Protein AF-X1D481-F1 (afdb_monomer)

Nearest PDB structures (foldseek):
  6csj-assembly2_B  TM=9.509E-01  e=4.077E-08  Heyndrickxia coagulans
  8k1g-assembly1_A  TM=9.417E-01  e=2.385E-07  Klebsiella pneumoniae
  4mca-assembly1_A  TM=9.434E-01  e=1.968E-06  Serratia plymuthica A30
  1jq5-assembly1_A  TM=9.275E-01  e=2.179E-05  Geobacillus stearothermophilus
  1jpu-assembly1_A  TM=9.228E-01  e=3.227E-05  Geobacillus stearothermophilus

Foldseek 3Di:
DVLVVVLVVVPPDPQQQQQLVLQLVLCVVPPQLPPDDSSLSSLLSSLLVCVLVVHDPVVSLVSLLVCVVVVRQQACVSSRHDDDPVSLLSSLCSSPPPPGSVCSPPDDDHSVSSSVSNVVSRVSNVVSVVVD

Mean predicted aligned error: 5.37 Å

Solvent-accessible surface area (backbone atoms only — not comparable to full-atom values): 7120 Å² total; per-residue (Å²): 108,70,61,45,50,51,60,54,59,73,35,82,50,102,52,67,54,28,41,11,48,19,41,39,57,30,45,68,80,38,78,63,26,68,82,46,50,71,50,44,42,31,52,45,18,42,50,25,39,41,51,70,69,65,54,56,70,65,60,55,50,53,52,52,54,52,38,50,78,70,69,45,49,52,33,54,60,69,38,42,37,77,89,42,70,73,50,45,52,51,43,19,48,50,25,57,37,91,90,29,41,36,72,61,42,101,54,94,77,53,45,66,58,44,40,52,21,50,52,51,34,28,54,58,25,50,58,53,61,74,74,107

InterPro domains:
  IPR016205 Glycerol dehydrogenase [PTHR43616] (2-122)

Organism: NCBI:txid412755

Structure (mmCIF, N/CA/C/O backbone):
data_AF-X1D481-F1
#
_entry.id   AF-X1D481-F1
#
loop_
_atom_site.group_PDB
_atom_site.id
_atom_site.type_symbol
_atom_site.label_atom_id
_atom_site.label_alt_id
_atom_site.label_comp_id
_atom_site.label_asym_id
_atom_site.label_entity_id
_atom_site.label_seq_id
_atom_site.pdbx_PDB_ins_code
_atom_site.Cartn_x
_atom_site.Cartn_y
_atom_site.Cartn_z
_atom_site.occupancy
_atom_site.B_iso_or_equiv
_atom_site.auth_seq_id
_atom_site.auth_comp_id
_atom_site.auth_asym_id
_atom_site.auth_atom_id
_atom_site.pdbx_PDB_model_num
ATOM 1 N N . ILE A 1 1 ? 9.354 -4.473 17.703 1.00 43.66 1 ILE A N 1
ATOM 2 C CA . ILE A 1 1 ? 9.726 -5.911 17.621 1.00 43.66 1 ILE A CA 1
ATOM 3 C C . ILE A 1 1 ? 8.486 -6.808 17.735 1.00 43.66 1 ILE A C 1
ATOM 5 O O . ILE A 1 1 ? 8.286 -7.632 16.855 1.00 43.66 1 ILE A O 1
ATOM 9 N N . LEU A 1 2 ? 7.605 -6.604 18.726 1.00 45.19 2 LEU A N 1
ATOM 10 C CA . LEU A 1 2 ? 6.340 -7.354 18.877 1.00 45.19 2 LEU A CA 1
ATOM 11 C C . LEU A 1 2 ? 5.394 -7.253 17.660 1.00 45.19 2 LEU A C 1
ATOM 13 O O . LEU A 1 2 ? 4.926 -8.273 17.167 1.00 45.19 2 LEU A O 1
ATOM 17 N N . LEU A 1 3 ? 5.189 -6.049 17.114 1.00 51.78 3 LEU A N 1
ATOM 18 C CA . LEU A 1 3 ? 4.364 -5.837 15.914 1.00 51.78 3 LEU A CA 1
ATOM 19 C C . LEU A 1 3 ? 4.926 -6.514 14.658 1.00 51.78 3 LEU A C 1
ATOM 21 O O . LEU A 1 3 ? 4.188 -7.142 13.906 1.00 51.78 3 LEU A O 1
ATOM 25 N N . THR A 1 4 ? 6.242 -6.438 14.454 1.00 50.09 4 THR A N 1
ATOM 26 C CA . THR A 1 4 ? 6.921 -7.103 13.337 1.00 50.09 4 THR A CA 1
ATOM 27 C C . THR A 1 4 ? 6.801 -8.624 13.433 1.00 50.09 4 THR A C 1
ATOM 29 O O . THR A 1 4 ? 6.577 -9.283 12.422 1.00 50.09 4 THR A O 1
ATOM 32 N N . GLY A 1 5 ? 6.899 -9.176 14.648 1.00 47.78 5 GLY A N 1
ATOM 33 C CA . GLY A 1 5 ? 6.702 -10.602 14.913 1.00 47.78 5 GLY A CA 1
ATOM 34 C C . GLY A 1 5 ? 5.257 -11.064 14.710 1.00 47.78 5 GLY A C 1
ATOM 35 O O . GLY A 1 5 ? 5.042 -12.131 14.144 1.00 47.78 5 GLY A O 1
ATOM 36 N N . LEU A 1 6 ? 4.266 -10.251 15.094 1.00 54.75 6 LEU A N 1
ATOM 37 C CA . LEU A 1 6 ? 2.847 -10.555 14.883 1.00 54.75 6 LEU A CA 1
ATOM 38 C C . LEU A 1 6 ? 2.484 -10.547 13.391 1.00 54.75 6 LEU A C 1
ATOM 40 O O . LEU A 1 6 ? 1.890 -11.502 12.895 1.00 54.75 6 LEU A O 1
ATOM 44 N N . ILE A 1 7 ? 2.897 -9.510 12.655 1.00 55.41 7 ILE A N 1
ATOM 45 C CA . ILE A 1 7 ? 2.644 -9.404 11.210 1.00 55.41 7 ILE A CA 1
ATOM 46 C C . ILE A 1 7 ? 3.413 -10.495 10.446 1.00 55.41 7 ILE A C 1
ATOM 48 O O . ILE A 1 7 ? 2.865 -11.124 9.542 1.00 55.41 7 ILE A O 1
ATOM 52 N N . GLY A 1 8 ? 4.653 -10.788 10.853 1.00 50.62 8 GLY A N 1
ATOM 53 C CA . GLY A 1 8 ? 5.431 -11.906 10.318 1.00 50.62 8 GLY A CA 1
ATOM 54 C C . GLY A 1 8 ? 4.819 -13.281 10.622 1.00 50.62 8 GLY A C 1
ATOM 55 O O . GLY A 1 8 ? 4.882 -14.170 9.779 1.00 50.62 8 GLY A O 1
ATOM 56 N N . GLY A 1 9 ? 4.188 -13.449 11.790 1.00 49.12 9 GLY A N 1
ATOM 57 C CA . GLY A 1 9 ? 3.551 -14.696 12.231 1.00 49.12 9 GLY A CA 1
ATOM 58 C C . GLY A 1 9 ? 2.186 -14.977 11.592 1.00 49.12 9 GLY A C 1
ATOM 59 O O . GLY A 1 9 ? 1.854 -16.138 11.349 1.00 49.12 9 GLY A O 1
ATOM 60 N N . LEU A 1 10 ? 1.416 -13.937 11.251 1.00 52.88 10 LEU A N 1
ATOM 61 C CA . LEU A 1 10 ? 0.184 -14.065 10.455 1.00 52.88 10 LEU A CA 1
ATOM 62 C C . LEU A 1 10 ? 0.484 -14.506 9.008 1.00 52.88 10 LEU A C 1
ATOM 64 O O . LEU A 1 10 ? -0.337 -15.154 8.356 1.00 52.88 10 LEU A O 1
ATOM 68 N N . GLY A 1 11 ? 1.698 -14.237 8.522 1.00 47.81 11 GLY A N 1
ATOM 69 C CA . GLY A 1 11 ? 2.228 -14.726 7.254 1.00 47.81 11 GLY A CA 1
ATOM 70 C C . GLY A 1 11 ? 2.726 -16.172 7.326 1.00 47.81 11 GLY A C 1
ATOM 71 O O . GLY A 1 11 ? 3.907 -16.425 7.101 1.00 47.81 11 GLY A O 1
ATOM 72 N N . LYS A 1 12 ? 1.854 -17.152 7.605 1.00 42.88 12 LYS A N 1
ATOM 73 C CA . LYS A 1 12 ? 2.196 -18.580 7.433 1.00 42.88 12 LYS A CA 1
ATOM 74 C C . LYS A 1 12 ? 2.539 -18.858 5.959 1.00 42.88 12 LYS A C 1
ATOM 76 O O . LYS A 1 12 ? 1.654 -19.067 5.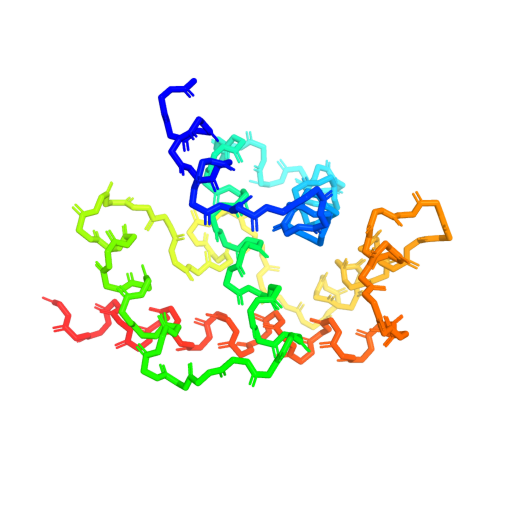134 1.00 42.88 12 LYS A O 1
ATOM 81 N N . GLY A 1 13 ? 3.832 -18.821 5.634 1.00 48.09 13 GLY A N 1
ATOM 82 C CA . GLY A 1 13 ? 4.405 -19.145 4.326 1.00 48.09 13 GLY A CA 1
ATOM 83 C C . GLY A 1 13 ? 5.572 -18.222 3.968 1.00 48.09 13 GLY A C 1
ATOM 84 O O . GLY A 1 13 ? 5.419 -17.004 3.968 1.00 48.09 13 GLY A O 1
ATOM 85 N N . ARG A 1 14 ? 6.727 -18.798 3.595 1.00 46.94 14 ARG A N 1
ATOM 86 C CA . ARG A 1 14 ? 7.993 -18.097 3.257 1.00 46.94 14 ARG A CA 1
ATOM 87 C C . ARG A 1 14 ? 7.879 -17.023 2.148 1.00 46.94 14 ARG A C 1
ATOM 89 O O . ARG A 1 14 ? 8.857 -16.330 1.902 1.00 46.94 14 ARG A O 1
ATOM 96 N N . CYS A 1 15 ? 6.721 -16.866 1.499 1.00 51.16 15 CYS A N 1
ATOM 97 C CA . CYS A 1 15 ? 6.475 -15.887 0.433 1.00 51.16 15 CYS A CA 1
ATOM 98 C C . CYS A 1 15 ? 5.656 -14.646 0.851 1.00 51.16 15 CYS A C 1
ATOM 100 O O . CYS A 1 15 ? 5.766 -13.622 0.179 1.00 51.16 15 CYS A O 1
ATOM 102 N N . ARG A 1 16 ? 4.882 -14.683 1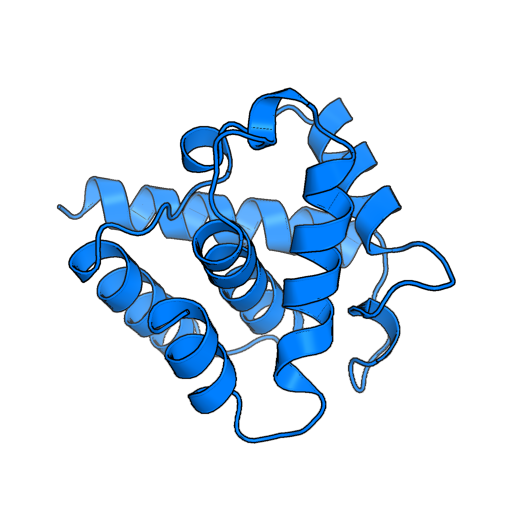.952 1.00 54.62 16 ARG A N 1
ATOM 103 C CA . ARG A 1 16 ? 3.847 -13.665 2.268 1.00 54.62 16 ARG A CA 1
ATOM 104 C C . ARG A 1 16 ? 4.367 -12.365 2.901 1.00 54.62 16 ARG A C 1
ATOM 106 O O . ARG A 1 16 ? 3.584 -11.498 3.254 1.00 54.62 16 ARG A O 1
ATOM 113 N N . SER A 1 17 ? 5.675 -12.190 3.060 1.00 64.56 17 SER A N 1
ATOM 114 C CA . SER A 1 17 ? 6.254 -10.917 3.519 1.00 64.56 17 SER A CA 1
ATOM 115 C C . SER A 1 17 ? 6.980 -10.157 2.407 1.00 64.56 17 SER A C 1
ATOM 117 O O . SER A 1 17 ? 7.393 -9.018 2.619 1.00 64.56 17 SER A O 1
ATOM 119 N N . SER A 1 18 ? 7.124 -10.752 1.219 1.00 75.56 18 SER A N 1
ATOM 120 C CA . SER A 1 18 ? 8.055 -10.273 0.194 1.00 75.56 18 SER A CA 1
ATOM 121 C C . SER A 1 18 ? 7.631 -8.932 -0.413 1.00 75.56 18 SER A C 1
ATOM 123 O O . SER A 1 18 ? 8.429 -7.996 -0.438 1.00 75.56 18 SER A O 1
ATOM 125 N N . ALA A 1 19 ? 6.365 -8.792 -0.818 1.00 81.31 19 ALA A N 1
ATOM 126 C CA . ALA A 1 19 ? 5.849 -7.530 -1.356 1.00 81.31 19 ALA A CA 1
ATOM 127 C C . ALA A 1 19 ? 5.680 -6.451 -0.272 1.00 81.31 19 ALA A C 1
ATOM 129 O O . ALA A 1 19 ? 5.970 -5.283 -0.518 1.00 81.31 19 ALA A O 1
ATOM 130 N N . ALA A 1 20 ? 5.314 -6.840 0.954 1.00 86.06 20 ALA A N 1
ATOM 131 C CA . ALA A 1 20 ? 5.240 -5.913 2.084 1.00 86.06 20 ALA A CA 1
ATOM 132 C C . ALA A 1 20 ? 6.616 -5.321 2.442 1.00 86.06 20 ALA A C 1
ATOM 134 O O . ALA A 1 20 ? 6.745 -4.126 2.707 1.00 86.06 20 ALA A O 1
ATOM 135 N N . HIS A 1 21 ? 7.675 -6.137 2.393 1.00 87.94 21 HIS A N 1
ATOM 136 C CA . HIS A 1 21 ? 9.039 -5.649 2.588 1.00 87.94 21 HIS A CA 1
ATOM 137 C C . HIS A 1 21 ? 9.524 -4.827 1.394 1.00 87.94 21 HIS A C 1
ATOM 139 O O . HIS A 1 21 ? 10.189 -3.820 1.610 1.00 87.94 21 HIS A O 1
ATOM 145 N N . ALA A 1 22 ? 9.169 -5.202 0.159 1.00 91.12 22 ALA A N 1
ATOM 146 C CA . ALA A 1 22 ? 9.455 -4.385 -1.020 1.00 91.12 22 ALA A CA 1
ATOM 147 C C . ALA A 1 22 ? 8.872 -2.968 -0.883 1.00 91.12 22 ALA A C 1
ATOM 149 O O . ALA A 1 22 ? 9.597 -1.998 -1.093 1.00 91.12 22 ALA A O 1
ATOM 150 N N . PHE A 1 23 ? 7.619 -2.845 -0.427 1.00 93.81 23 PHE A N 1
ATOM 151 C CA . PHE A 1 23 ? 7.010 -1.557 -0.084 1.00 93.81 23 PHE A CA 1
ATOM 152 C C . PHE A 1 23 ? 7.811 -0.813 0.991 1.00 93.81 23 PHE A C 1
ATOM 154 O O . PHE A 1 23 ? 8.198 0.335 0.789 1.00 93.81 23 PHE A O 1
ATOM 161 N N . ASN A 1 24 ? 8.136 -1.470 2.110 1.00 92.38 24 ASN A N 1
ATOM 162 C CA . ASN A 1 24 ? 8.923 -0.843 3.174 1.00 92.38 24 ASN A CA 1
ATOM 163 C C . ASN A 1 24 ? 10.288 -0.328 2.679 1.00 92.38 24 ASN A C 1
ATOM 165 O O . ASN A 1 24 ? 10.694 0.767 3.064 1.00 92.38 24 ASN A O 1
ATOM 169 N N . TYR A 1 25 ? 10.994 -1.089 1.837 1.00 90.94 25 TYR A N 1
ATOM 170 C CA . TYR A 1 25 ? 12.265 -0.649 1.260 1.00 90.94 25 TYR A CA 1
ATOM 171 C C . TYR A 1 25 ? 12.068 0.539 0.321 1.00 90.94 25 TYR A C 1
ATOM 173 O O . TYR A 1 25 ? 12.792 1.524 0.440 1.00 90.94 25 TYR A O 1
ATOM 181 N N . ALA A 1 26 ? 11.057 0.495 -0.546 1.00 93.44 26 ALA A N 1
ATOM 182 C CA . ALA A 1 26 ? 10.744 1.590 -1.456 1.00 93.44 26 ALA A CA 1
ATOM 183 C C . ALA A 1 26 ? 10.397 2.890 -0.712 1.00 93.44 26 ALA A C 1
ATOM 185 O O . ALA A 1 26 ? 10.848 3.962 -1.105 1.00 93.44 26 ALA A O 1
ATOM 186 N N . MET A 1 27 ? 9.696 2.800 0.423 1.00 93.88 27 MET A N 1
ATOM 187 C CA . MET A 1 27 ? 9.394 3.952 1.279 1.00 93.88 27 MET A CA 1
ATOM 188 C C . MET A 1 27 ? 10.664 4.638 1.802 1.00 93.88 27 MET A C 1
ATOM 190 O O . MET A 1 27 ? 10.680 5.851 1.977 1.00 93.88 27 MET A O 1
ATOM 194 N N . THR A 1 28 ? 11.775 3.915 1.986 1.00 91.25 28 THR A N 1
ATOM 195 C CA . THR A 1 28 ? 13.042 4.534 2.426 1.00 91.25 28 THR A CA 1
ATOM 196 C C . THR A 1 28 ? 13.641 5.518 1.413 1.00 91.25 28 THR A C 1
ATOM 198 O O . THR A 1 28 ? 14.412 6.396 1.811 1.00 91.25 28 THR A O 1
ATOM 201 N N . SER A 1 29 ? 13.232 5.439 0.140 1.00 92.62 29 SER A N 1
ATOM 202 C CA . SER A 1 29 ? 13.584 6.392 -0.924 1.00 92.62 29 SER A CA 1
ATOM 203 C C . SER A 1 29 ? 12.861 7.749 -0.799 1.00 92.62 29 SER A C 1
ATOM 205 O O . SER A 1 29 ? 13.174 8.676 -1.554 1.00 92.62 29 SER A O 1
ATOM 207 N N . PHE A 1 30 ? 11.925 7.878 0.152 1.00 93.94 30 PHE A N 1
ATOM 208 C CA . PHE A 1 30 ? 11.125 9.072 0.438 1.00 93.94 30 PHE A CA 1
ATOM 209 C C . PHE A 1 30 ? 11.437 9.574 1.852 1.00 93.94 30 PHE A C 1
ATOM 211 O O . PHE A 1 30 ? 11.100 8.939 2.856 1.00 93.94 30 PHE A O 1
ATOM 218 N N . THR A 1 31 ? 12.134 10.707 1.933 1.00 91.06 31 THR A N 1
ATOM 219 C CA . THR A 1 31 ? 12.657 11.281 3.183 1.00 91.06 31 THR A CA 1
ATOM 220 C C . THR A 1 31 ? 11.576 11.610 4.208 1.00 91.06 31 THR A C 1
ATOM 222 O O . THR A 1 31 ? 11.805 11.456 5.405 1.00 91.06 31 THR A O 1
ATOM 225 N N . GLU A 1 32 ? 10.402 12.014 3.738 1.00 89.81 32 GLU A N 1
ATOM 226 C CA . GLU A 1 32 ? 9.219 12.371 4.518 1.00 89.81 32 GLU A CA 1
ATOM 227 C C . GLU A 1 32 ? 8.637 11.182 5.297 1.00 89.81 32 GLU A C 1
ATOM 229 O O . GLU A 1 32 ? 8.089 11.357 6.379 1.00 89.81 32 GLU A O 1
ATOM 234 N N . THR A 1 33 ? 8.861 9.953 4.824 1.00 90.81 33 THR A N 1
ATOM 235 C CA . THR A 1 33 ? 8.330 8.736 5.460 1.00 90.81 33 THR A CA 1
ATOM 236 C C . THR A 1 33 ? 9.236 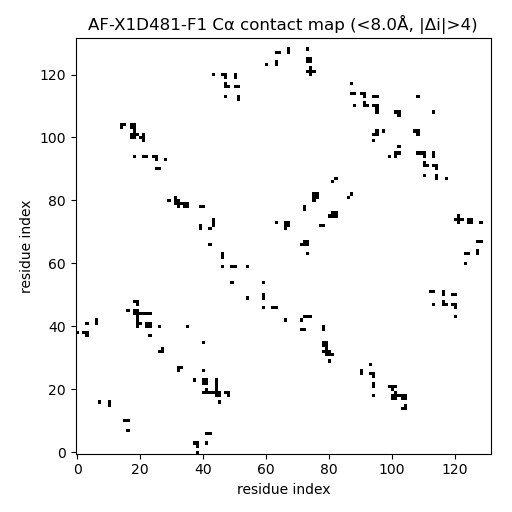8.194 6.568 1.00 90.81 33 THR A C 1
ATOM 238 O O . THR A 1 33 ? 8.965 7.146 7.156 1.00 90.81 33 THR A O 1
ATOM 241 N N . ARG A 1 34 ? 10.381 8.837 6.842 1.00 87.94 34 ARG A N 1
ATOM 242 C CA . ARG A 1 34 ? 11.375 8.350 7.821 1.00 87.94 34 ARG A CA 1
ATOM 243 C C . ARG A 1 34 ? 10.861 8.347 9.259 1.00 87.94 34 ARG A C 1
ATOM 245 O O . ARG A 1 34 ? 11.399 7.602 10.070 1.00 87.94 34 ARG A O 1
ATOM 252 N N . THR A 1 35 ? 9.847 9.153 9.554 1.00 88.62 35 THR A N 1
ATOM 253 C CA . THR A 1 35 ? 9.190 9.214 10.865 1.00 88.62 35 THR A CA 1
ATOM 254 C C . THR A 1 35 ? 8.351 7.970 11.154 1.00 88.62 35 THR A C 1
ATOM 256 O O . THR A 1 35 ? 8.226 7.595 12.316 1.00 88.62 35 THR A O 1
ATOM 259 N N . SER A 1 36 ? 7.834 7.292 10.123 1.00 90.50 36 SER A N 1
ATOM 260 C CA . SER A 1 36 ? 7.064 6.060 10.292 1.00 90.50 36 SER A CA 1
ATOM 261 C C . SER A 1 36 ? 7.949 4.865 10.619 1.00 90.50 36 SER A C 1
ATOM 263 O O . SER A 1 36 ? 8.985 4.612 9.987 1.00 90.50 36 SER A O 1
ATOM 265 N N . LEU A 1 37 ? 7.488 4.078 11.583 1.00 92.50 37 LEU A N 1
ATOM 266 C CA . LEU A 1 37 ? 8.155 2.886 12.071 1.00 92.50 37 LEU A CA 1
ATOM 267 C C . LEU A 1 37 ? 8.125 1.772 11.020 1.00 92.50 37 LEU A C 1
ATOM 269 O O . LEU A 1 37 ? 7.211 1.647 10.206 1.00 92.50 37 LEU A O 1
ATOM 273 N N . HIS A 1 38 ? 9.118 0.884 11.074 1.00 89.88 38 HIS A N 1
ATOM 274 C CA . HIS A 1 38 ? 9.203 -0.253 10.155 1.00 89.88 38 HIS A CA 1
ATOM 275 C C . HIS A 1 38 ? 7.932 -1.124 10.166 1.00 89.88 38 HIS A C 1
ATOM 277 O O . HIS A 1 38 ? 7.424 -1.493 9.113 1.00 89.88 38 HIS A O 1
ATOM 283 N N . GLY A 1 39 ? 7.386 -1.413 11.354 1.00 87.12 39 GLY A N 1
ATOM 284 C CA . GLY A 1 39 ? 6.163 -2.212 11.489 1.00 87.12 39 GLY A CA 1
ATOM 285 C C . GLY A 1 39 ? 4.929 -1.553 10.867 1.00 87.12 39 GLY A C 1
ATOM 286 O O . GLY A 1 39 ? 4.096 -2.257 10.309 1.00 87.12 39 GLY A O 1
ATOM 287 N N . GLU A 1 40 ? 4.846 -0.221 10.902 1.00 93.56 40 GLU A N 1
ATOM 288 C CA . GLU A 1 40 ? 3.754 0.553 10.298 1.00 93.56 40 GLU A CA 1
ATOM 289 C C . GLU A 1 40 ? 3.798 0.469 8.770 1.00 93.56 40 GLU A C 1
ATOM 291 O O . GLU A 1 40 ? 2.800 0.151 8.127 1.00 93.56 40 GLU A O 1
ATOM 296 N N . LYS A 1 41 ? 4.987 0.654 8.184 1.00 93.81 41 LYS A N 1
ATOM 297 C CA . LYS A 1 41 ? 5.191 0.514 6.734 1.00 93.81 41 LYS A CA 1
ATOM 298 C C . LYS A 1 41 ? 4.881 -0.902 6.263 1.00 93.81 41 LYS A C 1
ATOM 300 O O . LYS A 1 41 ? 4.220 -1.091 5.246 1.00 93.81 41 LYS A O 1
ATOM 305 N N . VAL A 1 42 ? 5.352 -1.905 7.004 1.00 92.00 42 VAL A N 1
ATOM 306 C CA . VAL A 1 42 ? 5.091 -3.311 6.676 1.00 92.00 42 VAL A CA 1
ATOM 307 C C . VAL A 1 42 ? 3.598 -3.628 6.771 1.00 92.00 42 VAL A C 1
ATOM 309 O O . VAL A 1 42 ? 3.103 -4.334 5.899 1.00 92.00 42 VAL A O 1
ATOM 312 N N . ALA A 1 43 ? 2.870 -3.091 7.757 1.00 91.94 43 ALA A N 1
ATOM 313 C CA . ALA A 1 43 ? 1.424 -3.288 7.883 1.00 91.94 43 ALA A CA 1
ATOM 314 C C . ALA A 1 43 ? 0.677 -2.830 6.618 1.00 91.94 43 ALA A C 1
ATOM 316 O O . ALA A 1 43 ? -0.028 -3.624 5.996 1.00 91.94 43 ALA A O 1
ATOM 317 N N . PHE A 1 44 ? 0.911 -1.599 6.159 1.00 95.56 44 PHE A N 1
ATOM 318 C CA . PHE A 1 44 ? 0.318 -1.116 4.907 1.00 95.56 44 PHE A CA 1
ATOM 319 C C . PHE A 1 44 ? 0.749 -1.960 3.697 1.00 95.56 44 PHE A C 1
ATOM 321 O O . PHE A 1 44 ? -0.073 -2.350 2.866 1.00 95.56 44 PHE A O 1
ATOM 328 N N . GLY A 1 45 ? 2.032 -2.325 3.630 1.00 94.25 45 GLY A N 1
ATOM 329 C CA . GLY A 1 45 ? 2.560 -3.19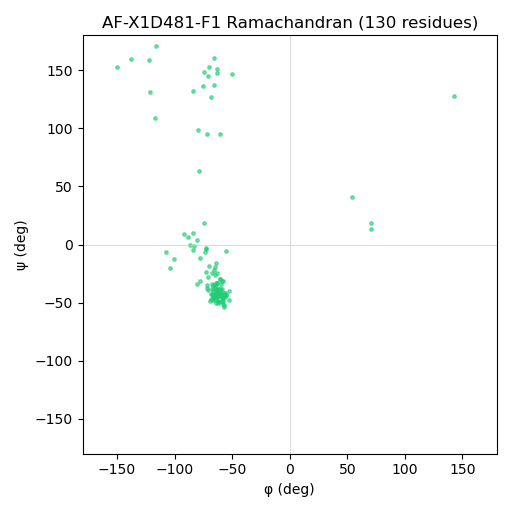6 2.581 1.00 94.25 45 GLY A CA 1
ATOM 330 C C . GLY A 1 45 ? 1.881 -4.573 2.517 1.00 94.25 45 GLY A C 1
ATOM 331 O O . GLY A 1 45 ? 1.750 -5.135 1.429 1.00 94.25 45 GLY A O 1
ATOM 332 N N . VAL A 1 46 ? 1.412 -5.117 3.648 1.00 93.00 46 VAL A N 1
ATOM 333 C CA . VAL A 1 46 ? 0.620 -6.359 3.675 1.00 93.00 46 VAL A CA 1
ATOM 334 C C . VAL A 1 46 ? -0.743 -6.150 3.024 1.00 93.00 46 VAL A C 1
ATOM 336 O O . VAL A 1 46 ? -1.148 -6.985 2.221 1.00 93.00 46 VAL A O 1
ATOM 339 N N . VAL A 1 47 ? -1.428 -5.037 3.295 1.00 95.19 47 VAL A N 1
ATOM 340 C CA . VAL A 1 47 ? -2.722 -4.723 2.662 1.00 95.19 47 VAL A CA 1
ATOM 341 C C . VAL A 1 47 ? -2.570 -4.618 1.144 1.00 95.19 47 VAL A C 1
ATOM 343 O O . VAL A 1 47 ? -3.291 -5.291 0.409 1.00 95.19 47 VAL A O 1
ATOM 346 N N . MET A 1 48 ? -1.575 -3.857 0.675 1.00 95.94 48 MET A N 1
ATOM 347 C CA . MET A 1 48 ? -1.237 -3.752 -0.751 1.00 95.94 48 MET A CA 1
ATOM 348 C C . MET A 1 48 ? -0.965 -5.134 -1.370 1.00 95.94 48 MET A C 1
ATOM 350 O O . MET A 1 48 ? -1.448 -5.444 -2.457 1.00 95.94 48 MET A O 1
ATOM 354 N N . MET A 1 49 ? -0.222 -5.999 -0.675 1.00 93.44 49 MET A N 1
ATOM 355 C CA . MET A 1 49 ? 0.054 -7.357 -1.146 1.00 93.44 49 MET A CA 1
ATOM 356 C C . MET A 1 49 ? -1.212 -8.218 -1.241 1.00 93.44 49 MET A C 1
ATOM 358 O O . MET A 1 49 ? -1.373 -8.933 -2.226 1.00 93.44 49 MET A O 1
ATOM 362 N N . LEU A 1 50 ? -2.118 -8.164 -0.260 1.00 92.38 50 LEU A N 1
ATOM 363 C CA . LEU A 1 50 ? -3.376 -8.921 -0.309 1.00 92.38 50 LEU A CA 1
ATOM 364 C C . LEU A 1 50 ? -4.262 -8.473 -1.482 1.00 92.38 50 LEU A C 1
ATOM 366 O O . LEU A 1 50 ? -4.941 -9.304 -2.086 1.00 92.38 50 LEU A O 1
ATOM 370 N N . ILE A 1 51 ? -4.210 -7.188 -1.843 1.00 95.44 51 ILE A N 1
ATOM 371 C CA . ILE A 1 51 ? -4.873 -6.654 -3.040 1.00 95.44 51 ILE A CA 1
ATOM 372 C C . ILE A 1 51 ? -4.231 -7.216 -4.314 1.00 95.44 51 ILE A C 1
ATOM 374 O O . ILE A 1 51 ? -4.946 -7.715 -5.182 1.00 95.44 51 ILE A O 1
ATOM 378 N N . LEU A 1 52 ? -2.894 -7.233 -4.407 1.00 93.62 52 LEU A N 1
ATOM 379 C CA . LEU A 1 52 ? -2.178 -7.866 -5.528 1.00 93.62 52 LEU A CA 1
ATOM 380 C C . LEU A 1 52 ? -2.514 -9.361 -5.661 1.00 93.62 52 LEU A C 1
ATOM 382 O O . LEU A 1 52 ? -2.680 -9.862 -6.771 1.00 93.62 52 LEU A O 1
ATOM 386 N N . GLU A 1 53 ? -2.659 -10.064 -4.535 1.00 91.75 53 GLU A N 1
ATOM 387 C CA . GLU A 1 53 ? -3.096 -11.465 -4.470 1.00 91.75 53 GLU A CA 1
ATOM 388 C C . GLU A 1 53 ? -4.595 -11.662 -4.775 1.00 91.75 53 GLU A C 1
ATOM 390 O O . GLU A 1 53 ? -5.062 -12.801 -4.799 1.00 91.75 53 GLU A O 1
ATOM 395 N N . LYS A 1 54 ? -5.356 -10.582 -5.003 1.00 93.38 54 LYS A N 1
ATOM 396 C CA . LYS A 1 54 ? -6.810 -10.595 -5.237 1.00 93.38 54 LYS A CA 1
ATOM 397 C C . LYS A 1 54 ? -7.588 -11.309 -4.124 1.00 93.38 54 LYS A C 1
ATOM 399 O O . LYS A 1 54 ? -8.527 -12.063 -4.389 1.00 93.38 54 LYS A O 1
ATOM 404 N N . ARG A 1 55 ? -7.190 -11.089 -2.868 1.00 92.44 55 ARG A N 1
ATOM 405 C CA . ARG A 1 55 ? -7.905 -11.605 -1.689 1.00 92.44 55 ARG A CA 1
ATOM 406 C C . ARG A 1 55 ? -9.284 -10.963 -1.553 1.00 92.44 55 ARG A C 1
ATOM 408 O O . ARG A 1 55 ? -9.558 -9.915 -2.141 1.00 92.44 55 ARG A O 1
ATOM 415 N N . SER A 1 56 ? -10.167 -11.611 -0.793 1.00 93.62 56 SER A N 1
ATOM 416 C CA . SER A 1 56 ? -11.547 -11.144 -0.658 1.00 93.62 56 SER A CA 1
ATOM 417 C C . SER A 1 56 ? -11.605 -9.769 0.007 1.00 93.62 56 SER A C 1
ATOM 419 O O . SER A 1 56 ? -10.742 -9.389 0.808 1.00 93.62 56 SER A O 1
ATOM 421 N N . LYS A 1 57 ? -12.643 -8.994 -0.325 1.00 93.44 57 LYS A N 1
ATOM 422 C CA . LYS A 1 57 ? -12.813 -7.656 0.249 1.00 93.44 57 LYS A CA 1
ATOM 423 C C . LYS A 1 57 ? -13.020 -7.733 1.759 1.00 93.44 57 LYS A C 1
ATOM 425 O O . LYS A 1 57 ? -12.555 -6.850 2.472 1.00 93.44 57 LYS A O 1
ATOM 430 N N . GLU A 1 58 ? -13.668 -8.793 2.219 1.00 93.00 58 GLU A N 1
ATOM 431 C CA . GLU A 1 58 ? -13.985 -9.082 3.611 1.00 93.00 58 GLU A CA 1
ATOM 432 C C . GLU A 1 58 ? -12.718 -9.394 4.416 1.00 93.00 58 GLU A C 1
ATOM 434 O O . GLU A 1 58 ? -12.562 -8.867 5.515 1.00 93.00 58 GLU A O 1
ATOM 439 N N . GLU A 1 59 ? -11.784 -10.177 3.858 1.00 90.19 59 GLU A N 1
ATOM 440 C CA . GLU A 1 59 ? -10.490 -10.470 4.495 1.00 90.19 59 GLU A CA 1
ATOM 441 C C . GLU A 1 59 ? -9.678 -9.181 4.682 1.00 90.19 59 GLU A C 1
ATOM 443 O O . GLU A 1 59 ? -9.217 -8.882 5.785 1.00 90.19 59 GLU A O 1
ATOM 448 N N . ILE A 1 60 ? -9.571 -8.371 3.623 1.00 93.81 60 ILE A N 1
ATOM 449 C CA . ILE A 1 60 ? -8.853 -7.090 3.663 1.00 93.81 60 ILE A CA 1
ATOM 450 C C . ILE A 1 60 ? -9.523 -6.120 4.647 1.00 93.81 60 ILE A C 1
ATOM 452 O O . ILE A 1 60 ? -8.836 -5.482 5.445 1.00 93.81 60 ILE A O 1
ATOM 456 N N . LYS A 1 61 ? -10.860 -6.028 4.631 1.00 94.94 61 LYS A N 1
ATOM 457 C CA . LYS A 1 61 ? -11.625 -5.169 5.547 1.00 94.94 61 LYS A CA 1
ATOM 458 C C . LYS A 1 61 ? -11.428 -5.590 7.004 1.00 94.94 61 LYS A C 1
ATOM 460 O O . LYS A 1 61 ? -11.217 -4.732 7.859 1.00 94.94 61 LYS A O 1
ATOM 465 N N . GLY A 1 62 ? -11.459 -6.892 7.290 1.00 93.69 62 GLY A N 1
ATOM 466 C CA . GLY A 1 62 ? -11.191 -7.431 8.624 1.00 93.69 62 GLY A CA 1
ATOM 467 C C . GLY A 1 62 ? -9.789 -7.078 9.122 1.00 93.69 62 GLY A C 1
ATOM 468 O O . GLY A 1 62 ? -9.635 -6.637 10.261 1.00 93.69 62 GLY A O 1
ATOM 469 N N . LEU A 1 63 ? -8.778 -7.186 8.252 1.00 93.31 63 LEU A N 1
ATOM 470 C CA . LEU A 1 63 ? -7.406 -6.805 8.586 1.00 93.31 63 LEU A CA 1
ATOM 471 C C . LEU A 1 63 ? -7.263 -5.299 8.844 1.00 93.31 63 LEU A C 1
ATOM 473 O O . LEU A 1 63 ? -6.642 -4.913 9.830 1.00 93.31 63 LEU A O 1
ATOM 477 N N . LEU A 1 64 ? -7.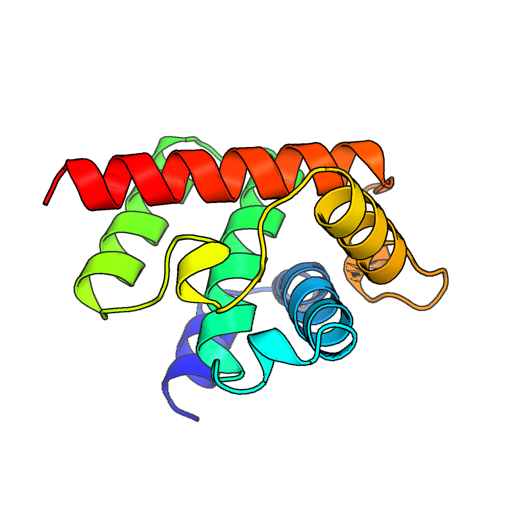854 -4.450 7.999 1.00 94.94 64 LEU A N 1
ATOM 478 C CA . LEU A 1 64 ? -7.812 -2.995 8.178 1.00 94.94 64 LEU A CA 1
ATOM 479 C C . LEU A 1 64 ? -8.511 -2.552 9.467 1.00 94.94 64 LEU A C 1
ATOM 481 O O . LEU A 1 64 ? -7.968 -1.721 10.190 1.00 94.94 64 LEU A O 1
ATOM 485 N N . ARG A 1 65 ? -9.662 -3.146 9.814 1.00 95.25 65 ARG A N 1
ATOM 486 C CA . ARG A 1 65 ? -10.314 -2.904 11.113 1.00 95.25 65 ARG A CA 1
ATOM 487 C C . ARG A 1 65 ? -9.414 -3.309 12.276 1.00 95.25 65 ARG A C 1
ATOM 489 O O . ARG A 1 65 ? -9.296 -2.568 13.244 1.00 95.25 65 ARG A O 1
ATOM 496 N N . PHE A 1 66 ? -8.745 -4.454 12.176 1.00 93.00 66 PHE A N 1
ATOM 497 C CA . PHE A 1 66 ? -7.787 -4.874 13.195 1.00 93.00 66 PHE A CA 1
ATOM 498 C C . PHE A 1 66 ? -6.609 -3.894 13.320 1.00 93.00 66 PHE A C 1
ATOM 500 O O . PHE A 1 66 ? -6.242 -3.519 14.428 1.00 93.00 66 PHE A O 1
ATOM 507 N N . TYR A 1 67 ? -6.050 -3.423 12.203 1.00 94.50 67 TYR A N 1
ATOM 508 C CA . TYR A 1 67 ? -4.999 -2.401 12.208 1.00 94.50 67 TYR A CA 1
ATOM 509 C C . TYR A 1 67 ? -5.476 -1.071 12.801 1.00 94.50 67 TYR A C 1
ATOM 511 O O . TYR A 1 67 ? -4.739 -0.469 13.579 1.00 94.50 67 TYR A O 1
ATOM 519 N N . SER A 1 68 ? -6.715 -0.666 12.512 1.00 95.06 68 SER A N 1
ATOM 520 C CA . SER A 1 68 ? -7.360 0.510 13.106 1.00 95.06 68 SER A CA 1
ATOM 521 C C . SER A 1 68 ? -7.420 0.413 14.634 1.00 95.06 68 SER A C 1
ATOM 523 O O . SER A 1 68 ? -6.962 1.320 15.325 1.00 95.06 68 SER A O 1
ATOM 525 N N . LEU A 1 69 ? -7.870 -0.731 15.168 1.00 93.62 69 LEU A N 1
ATOM 526 C CA . LEU A 1 69 ? -7.931 -0.990 16.615 1.00 93.62 69 LEU A CA 1
ATOM 527 C C . LEU A 1 69 ? -6.555 -0.939 17.294 1.00 93.62 69 LEU A C 1
ATOM 529 O O . LEU A 1 69 ? -6.455 -0.590 18.467 1.00 93.62 69 LEU A O 1
ATOM 533 N N . LEU A 1 70 ? -5.492 -1.284 16.565 1.00 92.31 70 LEU A N 1
ATOM 534 C CA . LEU A 1 70 ? -4.109 -1.191 17.038 1.00 92.31 70 LEU A CA 1
ATOM 535 C C . LEU A 1 70 ? -3.499 0.212 16.875 1.00 92.31 70 LEU A C 1
ATOM 537 O O . LEU A 1 70 ? -2.335 0.406 17.225 1.00 92.31 70 LEU A O 1
ATOM 541 N N . GLY A 1 71 ? -4.246 1.172 16.325 1.00 93.25 71 GLY A N 1
ATOM 542 C CA . GLY A 1 71 ? -3.768 2.525 16.050 1.00 93.25 71 GLY A CA 1
ATOM 543 C C . GLY A 1 71 ? -2.761 2.610 14.900 1.00 93.25 71 GLY A C 1
ATOM 544 O O . GLY A 1 71 ? -2.038 3.601 14.803 1.00 93.25 71 GLY A O 1
ATOM 545 N N . LEU A 1 72 ? -2.687 1.593 14.036 1.00 94.56 72 LEU A N 1
ATOM 546 C CA . LEU A 1 72 ? -1.759 1.587 12.907 1.00 94.56 72 LEU A CA 1
ATOM 547 C C . LEU A 1 72 ? -2.221 2.535 11.793 1.00 94.56 72 LEU A C 1
ATOM 549 O O . LEU A 1 72 ? -3.424 2.702 11.583 1.00 94.56 72 LEU A O 1
ATOM 553 N N . PRO A 1 73 ? -1.279 3.143 11.051 1.00 94.56 73 PRO A N 1
ATOM 554 C CA . PRO A 1 73 ? -1.614 3.986 9.913 1.00 94.56 73 PRO A CA 1
ATOM 555 C C . PRO A 1 73 ? -2.198 3.139 8.779 1.00 94.56 73 PRO A C 1
ATOM 557 O O . PRO A 1 73 ? -1.597 2.151 8.350 1.00 94.56 73 PRO A O 1
ATOM 560 N N . LEU A 1 74 ? -3.378 3.535 8.300 1.00 96.38 74 LEU A N 1
ATOM 561 C CA . LEU A 1 74 ? -4.110 2.819 7.249 1.00 96.38 74 LEU A CA 1
ATOM 562 C C . LEU A 1 74 ? -3.949 3.461 5.868 1.00 96.38 74 LEU A C 1
ATOM 564 O O . LEU A 1 74 ? -4.284 2.840 4.862 1.00 96.38 74 LEU A O 1
ATOM 568 N N . THR A 1 75 ? -3.418 4.680 5.820 1.0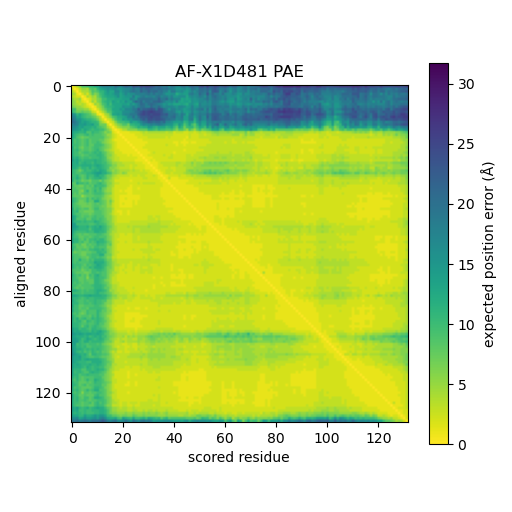0 97.19 75 THR A N 1
ATOM 569 C CA . THR A 1 75 ? -3.261 5.492 4.610 1.00 97.19 75 THR A CA 1
ATOM 570 C C . THR A 1 75 ? -1.796 5.859 4.386 1.00 97.19 75 THR A C 1
ATOM 572 O O . THR A 1 75 ? -0.974 5.845 5.310 1.00 97.19 75 THR A O 1
ATOM 575 N N . LEU A 1 76 ? -1.455 6.191 3.142 1.00 96.75 76 LEU A N 1
ATOM 576 C CA . LEU A 1 76 ? -0.118 6.644 2.766 1.00 96.75 76 LEU A CA 1
ATOM 577 C C . LEU A 1 76 ? 0.230 7.958 3.475 1.00 96.75 76 LEU A C 1
ATOM 579 O O . LEU A 1 76 ? 1.343 8.121 3.973 1.00 96.75 76 LEU A O 1
ATOM 583 N N . GLU A 1 77 ? -0.731 8.866 3.601 1.00 95.94 77 GLU A N 1
ATOM 584 C CA . GLU A 1 77 ? -0.569 10.142 4.291 1.00 95.94 77 GLU A CA 1
ATOM 585 C C . GLU A 1 77 ? -0.223 9.952 5.770 1.00 95.94 77 GLU A C 1
ATOM 587 O O . GLU A 1 77 ? 0.675 10.621 6.282 1.00 95.94 77 GLU A O 1
ATOM 592 N N . ARG A 1 78 ? -0.854 8.988 6.456 1.00 95.31 78 ARG A N 1
ATOM 593 C CA . ARG A 1 78 ? -0.507 8.658 7.850 1.00 95.31 78 ARG A CA 1
ATOM 594 C C . ARG A 1 78 ? 0.858 7.983 7.992 1.00 95.31 78 ARG A C 1
ATOM 596 O O . ARG A 1 78 ? 1.436 8.015 9.075 1.00 95.31 78 ARG A O 1
ATOM 603 N N . LEU A 1 79 ? 1.403 7.434 6.907 1.00 95.25 79 LEU A N 1
ATOM 604 C CA . LEU A 1 79 ? 2.801 6.996 6.813 1.00 95.25 79 LEU A CA 1
ATOM 605 C C . LEU A 1 79 ? 3.774 8.139 6.456 1.00 95.25 79 LEU A C 1
ATOM 607 O O . LEU A 1 79 ? 4.936 7.892 6.116 1.00 95.25 79 LEU A O 1
ATOM 611 N N . GLY A 1 80 ? 3.304 9.389 6.475 1.00 94.31 80 GLY A N 1
ATOM 612 C CA . GLY A 1 80 ? 4.093 10.566 6.119 1.00 94.31 80 GLY A CA 1
ATOM 613 C C . GLY A 1 80 ? 4.405 10.671 4.626 1.00 94.31 80 GLY A C 1
ATOM 614 O O . GLY A 1 80 ? 5.272 11.452 4.247 1.00 94.31 80 GLY A O 1
ATOM 615 N N . PHE A 1 81 ? 3.747 9.886 3.769 1.00 96.12 81 PHE A N 1
ATOM 616 C CA . PHE A 1 81 ? 3.958 9.930 2.325 1.00 96.12 81 PHE A CA 1
ATOM 617 C C . PHE A 1 81 ? 3.122 11.034 1.682 1.00 96.12 81 PHE A C 1
ATOM 619 O O . PHE A 1 81 ? 1.913 11.124 1.894 1.00 96.12 81 PHE A O 1
ATOM 626 N N . VAL A 1 82 ? 3.746 11.846 0.827 1.00 94.69 82 VAL A N 1
ATOM 627 C CA . VAL A 1 82 ? 3.022 12.852 0.044 1.00 94.69 82 VAL A CA 1
ATOM 628 C C . VAL A 1 82 ? 2.366 12.172 -1.159 1.00 94.69 82 VAL A C 1
ATOM 630 O O . VAL A 1 82 ? 3.014 11.947 -2.188 1.00 94.69 82 VAL A O 1
ATOM 633 N N . LYS A 1 83 ? 1.071 11.862 -1.031 1.00 93.38 83 LYS A N 1
ATOM 634 C CA . LYS A 1 83 ? 0.259 11.207 -2.065 1.00 93.38 83 LYS A CA 1
ATOM 635 C C . LYS A 1 83 ? -0.032 12.160 -3.230 1.00 93.38 83 LYS A C 1
ATOM 637 O O . LYS A 1 83 ? -0.974 12.942 -3.212 1.00 93.38 83 LYS A O 1
ATOM 642 N N . ASN A 1 84 ? 0.794 12.085 -4.267 1.00 95.25 84 ASN A N 1
ATOM 643 C CA . ASN A 1 84 ? 0.528 12.669 -5.581 1.00 95.25 84 ASN A CA 1
ATOM 644 C C . ASN A 1 84 ? 0.956 11.681 -6.669 1.00 95.25 84 ASN A C 1
ATOM 646 O O . ASN A 1 84 ? 1.779 10.799 -6.416 1.00 95.25 84 ASN A O 1
ATOM 650 N N . GLU A 1 85 ? 0.426 11.846 -7.877 1.00 95.06 85 GLU A N 1
ATOM 651 C CA . GLU A 1 85 ? 0.629 10.886 -8.965 1.00 95.06 85 GLU A CA 1
ATOM 652 C C . GLU A 1 85 ? 2.112 10.654 -9.288 1.00 95.06 85 GLU A C 1
ATOM 654 O O . GLU A 1 85 ? 2.563 9.516 -9.392 1.00 95.06 85 GLU A O 1
ATOM 659 N N . LYS A 1 86 ? 2.915 11.722 -9.337 1.00 96.25 86 LYS A N 1
ATOM 660 C CA . LYS A 1 86 ? 4.361 11.625 -9.586 1.00 96.25 86 LYS A CA 1
ATOM 661 C C . LYS A 1 86 ? 5.066 10.762 -8.533 1.00 96.25 86 LYS A C 1
ATOM 663 O O . LYS A 1 86 ? 5.911 9.934 -8.875 1.00 96.25 86 LYS A O 1
ATOM 668 N N . ASN A 1 87 ? 4.732 10.954 -7.260 1.00 95.81 87 ASN A N 1
ATOM 669 C CA . ASN A 1 87 ? 5.302 10.179 -6.164 1.00 95.81 87 ASN A CA 1
ATOM 670 C C . ASN A 1 87 ? 4.801 8.732 -6.164 1.00 95.81 87 ASN A C 1
ATOM 672 O O . ASN A 1 87 ? 5.598 7.833 -5.910 1.00 95.81 87 ASN A O 1
ATOM 676 N N . LEU A 1 88 ? 3.524 8.494 -6.473 1.00 96.88 88 LEU A N 1
ATOM 677 C CA . LEU A 1 88 ? 2.943 7.152 -6.572 1.00 96.88 88 LEU A CA 1
ATOM 678 C C . LEU A 1 88 ? 3.583 6.335 -7.693 1.00 96.88 88 LEU A C 1
ATOM 680 O O . LEU A 1 88 ? 3.975 5.193 -7.461 1.00 96.88 88 LEU A O 1
ATOM 684 N N . VAL A 1 89 ? 3.759 6.933 -8.876 1.00 96.38 89 VAL A N 1
ATOM 685 C CA . VAL A 1 89 ? 4.490 6.308 -9.985 1.00 96.38 89 VAL A CA 1
ATOM 686 C C . VAL A 1 89 ? 5.899 5.953 -9.527 1.00 96.38 89 VAL A C 1
ATOM 688 O O . VAL A 1 89 ? 6.274 4.785 -9.579 1.00 96.38 89 VAL A O 1
ATOM 691 N N . ARG A 1 90 ? 6.651 6.916 -8.975 1.00 96.81 90 ARG A N 1
ATOM 692 C CA . ARG A 1 90 ? 8.007 6.663 -8.463 1.00 96.81 90 ARG A CA 1
ATOM 693 C C . ARG A 1 90 ? 8.029 5.545 -7.415 1.00 96.81 90 ARG A C 1
ATOM 695 O O . ARG A 1 90 ? 8.924 4.707 -7.440 1.00 96.81 90 ARG A O 1
ATOM 702 N N . LEU A 1 91 ? 7.058 5.504 -6.506 1.00 96.56 91 LEU A N 1
ATOM 703 C CA . LEU A 1 91 ? 6.955 4.460 -5.488 1.00 96.56 91 LEU A CA 1
ATOM 704 C C . LEU A 1 91 ? 6.721 3.083 -6.125 1.00 96.56 91 LEU A C 1
ATOM 706 O O . LEU A 1 91 ? 7.407 2.126 -5.771 1.00 96.56 91 LEU A O 1
ATOM 710 N N . ALA A 1 92 ? 5.820 2.981 -7.103 1.00 96.75 92 ALA A N 1
ATOM 711 C CA . ALA A 1 92 ? 5.586 1.743 -7.843 1.00 96.75 92 ALA A CA 1
ATOM 712 C C . ALA A 1 92 ? 6.838 1.278 -8.612 1.00 96.75 92 ALA A C 1
ATOM 714 O O . ALA A 1 92 ? 7.140 0.082 -8.639 1.00 96.75 92 ALA A O 1
ATOM 715 N N . GLU A 1 93 ? 7.610 2.206 -9.187 1.00 95.62 93 GLU A N 1
ATOM 716 C CA . GLU A 1 93 ? 8.889 1.900 -9.838 1.00 95.62 93 GLU A CA 1
ATOM 717 C C . GLU A 1 93 ? 9.930 1.355 -8.863 1.00 95.62 93 GLU A C 1
ATOM 719 O O . GLU A 1 93 ? 10.585 0.353 -9.158 1.00 95.62 93 GLU A O 1
ATOM 724 N N . GLU A 1 94 ? 10.060 1.985 -7.695 1.00 95.31 94 GLU A N 1
ATOM 725 C CA . GLU A 1 94 ? 10.957 1.551 -6.625 1.00 95.31 94 GLU A CA 1
ATOM 726 C C . GLU A 1 94 ? 10.591 0.145 -6.127 1.00 95.31 94 GLU A C 1
ATOM 728 O O . GLU A 1 94 ? 11.473 -0.704 -5.979 1.00 95.31 94 GLU A O 1
ATOM 733 N N . ILE A 1 95 ? 9.294 -0.135 -5.952 1.00 95.06 95 ILE A N 1
ATOM 734 C CA . ILE A 1 95 ? 8.789 -1.461 -5.567 1.00 95.06 95 ILE A CA 1
ATOM 735 C C . ILE A 1 95 ? 9.074 -2.499 -6.656 1.00 95.06 95 ILE A C 1
ATOM 737 O O . ILE A 1 95 ? 9.384 -3.639 -6.323 1.00 95.06 95 ILE A O 1
ATOM 741 N N . CYS A 1 96 ? 9.007 -2.135 -7.938 1.00 94.56 96 CYS A N 1
ATOM 742 C CA . CYS A 1 96 ? 9.187 -3.058 -9.066 1.00 94.56 96 CYS A CA 1
ATOM 743 C C . CYS A 1 96 ? 10.630 -3.173 -9.581 1.00 94.56 96 CYS A C 1
ATOM 745 O O . CYS A 1 96 ? 10.851 -3.800 -10.621 1.00 94.56 96 CYS A O 1
ATOM 747 N N . LYS A 1 97 ? 11.628 -2.605 -8.888 1.00 93.69 97 LYS A N 1
ATOM 748 C CA . LYS A 1 97 ? 13.050 -2.766 -9.248 1.00 93.69 97 LYS A CA 1
ATOM 749 C C . LYS A 1 97 ? 13.410 -4.238 -9.461 1.00 93.69 97 LYS A C 1
ATOM 751 O O . LYS A 1 97 ? 12.876 -5.111 -8.787 1.00 93.69 97 LYS A O 1
ATOM 756 N N . LYS A 1 98 ? 14.339 -4.518 -10.380 1.00 86.56 98 LYS A N 1
ATOM 757 C CA . LYS A 1 98 ? 14.705 -5.886 -10.798 1.00 86.56 98 LYS A CA 1
ATOM 758 C C . LYS A 1 98 ? 15.059 -6.817 -9.626 1.00 86.56 98 LYS A C 1
ATOM 760 O O . LYS A 1 98 ? 14.633 -7.962 -9.614 1.00 86.56 98 LYS A O 1
ATOM 765 N N . GLU A 1 99 ? 15.771 -6.300 -8.628 1.00 86.00 99 GLU A N 1
ATOM 766 C CA . GLU A 1 99 ? 16.204 -7.046 -7.432 1.00 86.00 99 GLU A CA 1
ATOM 767 C C . GLU A 1 99 ? 15.173 -7.022 -6.285 1.00 86.00 99 GLU A C 1
ATOM 769 O O . GLU A 1 99 ? 15.452 -7.446 -5.163 1.00 86.00 99 GLU A O 1
ATOM 774 N N . SER A 1 100 ? 13.981 -6.471 -6.524 1.00 87.44 100 SER A N 1
ATOM 775 C CA . SER A 1 100 ? 12.963 -6.309 -5.491 1.00 87.44 100 SER A CA 1
ATOM 776 C C . SER A 1 100 ? 12.348 -7.641 -5.073 1.00 87.44 100 SER A C 1
ATOM 778 O O . SER A 1 100 ? 12.059 -8.521 -5.884 1.00 87.44 100 SER A O 1
ATOM 780 N N . ASN A 1 101 ? 12.029 -7.741 -3.782 1.00 83.31 101 ASN A N 1
ATOM 781 C CA . ASN A 1 101 ? 11.321 -8.884 -3.217 1.00 83.31 101 ASN A CA 1
ATOM 782 C C . ASN A 1 101 ? 9.898 -9.051 -3.772 1.00 83.31 101 ASN A C 1
ATOM 784 O O . ASN A 1 101 ? 9.329 -10.129 -3.618 1.00 83.31 101 ASN A O 1
ATOM 788 N N . VAL A 1 102 ? 9.319 -8.037 -4.429 1.00 85.94 102 VAL A N 1
ATOM 789 C CA . VAL A 1 102 ? 7.988 -8.159 -5.050 1.00 85.94 102 VAL A CA 1
ATOM 790 C C . VAL A 1 102 ? 7.944 -9.297 -6.079 1.00 85.94 102 VAL A C 1
ATOM 792 O O . VAL A 1 102 ? 6.939 -9.994 -6.175 1.00 85.94 102 VAL A O 1
ATOM 795 N N . HIS A 1 103 ? 9.069 -9.574 -6.749 1.00 87.50 103 HIS A N 1
ATOM 796 C CA . HIS A 1 103 ? 9.203 -10.632 -7.760 1.00 87.50 103 HIS A CA 1
ATOM 797 C C . HIS A 1 103 ? 9.220 -12.053 -7.181 1.00 87.50 103 HIS A C 1
ATOM 799 O O . HIS A 1 103 ? 9.248 -13.023 -7.929 1.00 87.50 103 HIS A O 1
ATOM 805 N N . ARG A 1 104 ? 9.199 -12.198 -5.849 1.00 86.50 104 ARG A N 1
ATOM 806 C CA . ARG A 1 104 ? 9.052 -13.498 -5.168 1.00 86.50 104 ARG A CA 1
ATOM 807 C C . ARG A 1 104 ? 7.594 -13.936 -5.030 1.00 86.50 104 ARG A C 1
ATOM 809 O O . ARG A 1 104 ? 7.337 -15.017 -4.503 1.00 86.50 104 ARG A O 1
ATOM 816 N N . LEU A 1 105 ? 6.643 -13.094 -5.433 1.00 84.81 105 LEU A N 1
ATOM 817 C CA . LEU A 1 105 ? 5.244 -13.494 -5.520 1.00 84.81 105 LEU A CA 1
ATOM 818 C C . LEU A 1 105 ? 5.080 -14.607 -6.572 1.00 84.81 105 LEU A C 1
ATOM 820 O O . LEU A 1 105 ? 5.804 -14.621 -7.566 1.00 84.81 105 LEU A O 1
ATOM 824 N N . PRO A 1 106 ? 4.130 -15.544 -6.390 1.00 84.81 106 PRO A N 1
ATOM 825 C CA . PRO A 1 106 ? 3.939 -16.684 -7.294 1.00 84.81 106 PRO A CA 1
ATOM 826 C C . PRO A 1 106 ? 3.276 -16.301 -8.634 1.00 84.81 106 PRO A C 1
ATOM 828 O O . PRO A 1 106 ? 2.722 -17.154 -9.323 1.00 84.81 106 PRO A O 1
ATOM 831 N N . PHE A 1 107 ? 3.293 -15.018 -8.988 1.00 86.94 107 PHE A N 1
ATOM 832 C CA . PHE A 1 107 ? 2.732 -14.444 -10.204 1.00 86.94 107 PHE A CA 1
ATOM 833 C C . PHE A 1 107 ? 3.541 -13.200 -10.605 1.00 86.94 107 PHE A C 1
ATOM 835 O O . PHE A 1 107 ? 4.128 -12.547 -9.737 1.00 86.94 107 PHE A O 1
ATOM 842 N N . PRO A 1 108 ? 3.583 -12.851 -11.903 1.00 90.31 108 PRO A N 1
ATOM 843 C CA . PRO A 1 108 ? 4.268 -11.649 -12.356 1.00 90.31 108 PRO A CA 1
ATOM 844 C C . PRO A 1 108 ? 3.577 -10.393 -11.817 1.00 90.31 108 PRO A C 1
ATOM 846 O O . PRO A 1 108 ? 2.351 -10.284 -11.841 1.00 90.31 108 PRO A O 1
ATOM 849 N N . VAL A 1 109 ? 4.380 -9.430 -11.371 1.00 92.50 109 VAL A N 1
ATOM 850 C CA . VAL A 1 109 ? 3.916 -8.123 -10.897 1.00 92.50 109 VAL A CA 1
ATOM 851 C C . VAL A 1 109 ? 4.564 -7.032 -11.734 1.00 92.50 109 VAL A C 1
ATOM 853 O O . VAL A 1 109 ? 5.776 -7.039 -11.947 1.00 92.50 109 VAL A O 1
ATOM 856 N N . ASN A 1 110 ? 3.752 -6.092 -12.211 1.00 93.94 110 ASN A N 1
ATOM 857 C CA . ASN A 1 110 ? 4.215 -4.914 -12.935 1.00 93.94 110 ASN A CA 1
ATOM 858 C C . ASN A 1 110 ? 3.885 -3.623 -12.163 1.00 93.94 110 ASN A C 1
ATOM 860 O O . ASN A 1 110 ? 3.170 -3.639 -11.158 1.00 93.94 110 ASN A O 1
ATOM 864 N N . LYS A 1 111 ? 4.431 -2.502 -12.645 1.00 95.56 111 LYS A N 1
ATOM 865 C CA . LYS A 1 111 ? 4.279 -1.182 -12.017 1.00 95.56 111 LYS A CA 1
ATOM 866 C C . LYS A 1 111 ? 2.814 -0.752 -11.920 1.00 95.56 111 LYS A C 1
ATOM 868 O O . LYS A 1 111 ? 2.422 -0.236 -10.881 1.00 95.56 111 LYS A O 1
ATOM 873 N N . ASP A 1 112 ? 2.014 -1.022 -12.949 1.00 96.25 112 ASP A N 1
ATOM 874 C CA . ASP A 1 112 ? 0.601 -0.631 -12.990 1.00 96.25 112 ASP A CA 1
ATOM 875 C C . ASP A 1 112 ? -0.211 -1.382 -11.933 1.00 96.25 112 ASP A C 1
ATOM 877 O O . ASP A 1 112 ? -0.993 -0.781 -11.203 1.00 96.25 112 ASP A O 1
ATOM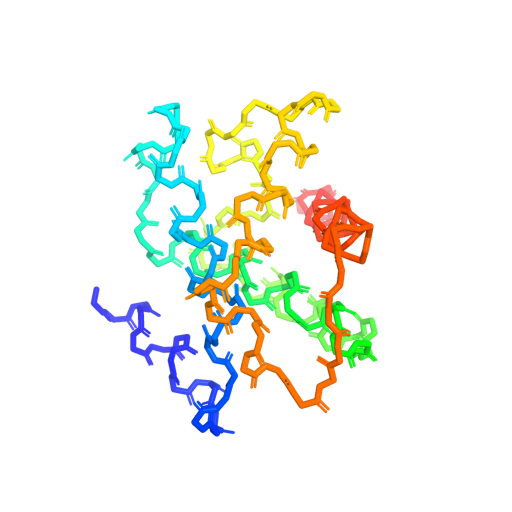 881 N N . MET A 1 113 ? 0.032 -2.686 -11.773 1.00 96.88 113 MET A N 1
ATOM 882 C CA . MET A 1 113 ? -0.590 -3.490 -10.719 1.00 96.88 113 MET A CA 1
ATOM 883 C C . MET A 1 113 ? -0.253 -2.948 -9.329 1.00 96.88 113 MET A C 1
ATOM 885 O O . MET A 1 113 ? -1.137 -2.852 -8.482 1.00 96.88 113 MET A O 1
ATOM 889 N N . VAL A 1 114 ? 1.013 -2.585 -9.087 1.00 96.75 114 VAL A N 1
ATOM 890 C CA . VAL A 1 114 ? 1.437 -2.005 -7.803 1.00 96.75 114 VAL A CA 1
ATOM 891 C C . VAL A 1 114 ? 0.804 -0.638 -7.584 1.00 96.75 114 VAL A C 1
ATOM 893 O O . VAL A 1 114 ? 0.303 -0.380 -6.496 1.00 96.75 114 VAL A O 1
ATOM 896 N N . HIS A 1 115 ? 0.788 0.224 -8.599 1.00 97.69 115 HIS A N 1
ATOM 897 C CA . HIS A 1 115 ? 0.171 1.548 -8.526 1.00 97.69 115 HIS A CA 1
ATOM 898 C C . HIS A 1 115 ? -1.319 1.461 -8.176 1.00 97.69 115 HIS A C 1
ATOM 900 O O . HIS A 1 115 ? -1.759 2.083 -7.210 1.00 97.69 115 HIS A O 1
ATOM 906 N N . GLN A 1 116 ? -2.068 0.601 -8.871 1.00 97.75 116 GLN A N 1
ATOM 907 C CA . GL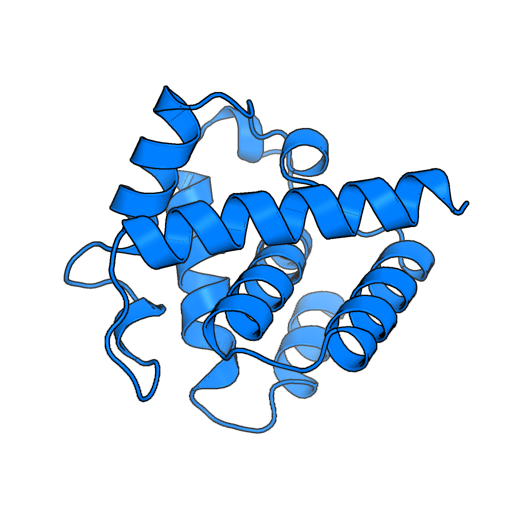N A 1 116 ? -3.479 0.361 -8.568 1.00 97.75 116 GLN A CA 1
ATOM 908 C C . GLN A 1 116 ? -3.669 -0.223 -7.165 1.00 97.75 116 GLN A C 1
ATOM 910 O O . GLN A 1 116 ? -4.545 0.226 -6.430 1.00 97.75 116 GLN A O 1
ATOM 915 N N . ALA A 1 117 ? -2.817 -1.164 -6.747 1.00 97.44 117 ALA A N 1
ATOM 916 C CA . ALA A 1 117 ? -2.887 -1.737 -5.407 1.00 97.44 117 ALA A CA 1
ATOM 917 C C . ALA A 1 117 ? -2.576 -0.717 -4.298 1.00 97.44 117 ALA A C 1
ATOM 919 O O . ALA A 1 117 ? -3.180 -0.788 -3.231 1.00 97.44 117 ALA A O 1
ATOM 920 N N . LEU A 1 118 ? -1.661 0.231 -4.531 1.00 97.75 118 LEU A N 1
ATOM 921 C CA . LEU A 1 118 ? -1.359 1.325 -3.601 1.00 97.75 118 LEU A CA 1
ATOM 922 C C . LEU A 1 118 ? -2.564 2.252 -3.423 1.00 97.75 118 LEU A C 1
ATOM 924 O O . LEU A 1 118 ? -2.930 2.563 -2.290 1.00 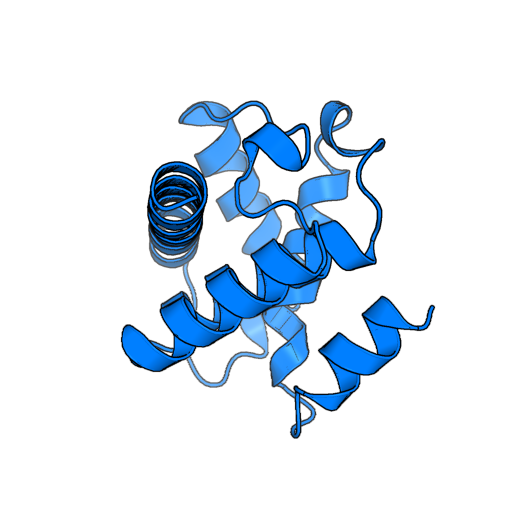97.75 118 LEU A O 1
ATOM 928 N N . LEU A 1 119 ? -3.186 2.664 -4.532 1.00 97.88 119 LEU A N 1
ATOM 929 C CA . LEU A 1 119 ? -4.390 3.496 -4.514 1.00 97.88 119 LEU A CA 1
ATOM 930 C C . LEU A 1 119 ? -5.546 2.777 -3.821 1.00 97.88 119 LEU A C 1
ATOM 932 O O . LEU A 1 119 ? -6.165 3.329 -2.917 1.00 97.88 119 LEU A O 1
ATOM 936 N N . GLU A 1 120 ? -5.793 1.523 -4.191 1.00 98.06 120 GLU A N 1
ATOM 937 C CA . GLU A 1 120 ? -6.865 0.729 -3.607 1.00 98.06 120 GLU A CA 1
ATOM 938 C C . GLU A 1 120 ? -6.646 0.481 -2.106 1.00 98.06 120 GLU A C 1
ATOM 940 O O . GLU A 1 120 ? -7.594 0.590 -1.325 1.00 98.06 120 GLU A O 1
ATOM 945 N N . ALA A 1 121 ? -5.412 0.185 -1.680 1.00 97.38 121 ALA A N 1
ATOM 946 C CA . ALA A 1 121 ? -5.072 0.041 -0.265 1.00 97.38 121 ALA A CA 1
ATOM 947 C C . ALA A 1 121 ? -5.371 1.331 0.501 1.00 97.38 121 ALA A C 1
ATOM 949 O O . ALA A 1 121 ? -6.001 1.284 1.556 1.00 97.38 121 ALA A O 1
ATOM 950 N N . ASN A 1 122 ? -4.967 2.470 -0.065 1.00 97.75 122 ASN A N 1
ATOM 951 C CA . ASN A 1 122 ? -5.193 3.774 0.530 1.00 97.75 122 ASN A CA 1
ATOM 952 C C . ASN A 1 122 ? -6.688 4.096 0.665 1.00 97.75 122 ASN A C 1
ATOM 954 O O . ASN A 1 122 ? -7.133 4.422 1.757 1.00 97.75 122 ASN A O 1
ATOM 958 N N . THR A 1 123 ? -7.470 3.944 -0.408 1.00 97.75 123 THR A N 1
ATOM 959 C CA . THR A 1 123 ? -8.919 4.212 -0.401 1.00 97.75 123 THR A CA 1
ATOM 960 C C . THR A 1 123 ? -9.671 3.305 0.569 1.00 97.75 123 THR A C 1
ATOM 962 O O . THR A 1 123 ? -10.580 3.746 1.268 1.00 97.75 123 THR A O 1
ATOM 965 N N . ARG A 1 124 ? -9.293 2.025 0.660 1.00 97.25 124 ARG A N 1
ATOM 966 C CA . ARG A 1 124 ? -9.882 1.114 1.652 1.00 97.25 124 ARG A CA 1
ATOM 967 C C . ARG A 1 124 ? -9.516 1.516 3.082 1.00 97.25 124 ARG A C 1
ATOM 969 O O . ARG A 1 124 ? -10.338 1.330 3.973 1.00 97.25 124 ARG A O 1
ATOM 976 N N . GLY A 1 125 ? -8.305 2.031 3.296 1.00 96.69 125 GLY A N 1
ATOM 977 C CA . GLY A 1 125 ? -7.866 2.584 4.576 1.00 96.69 125 GLY A CA 1
ATOM 978 C C . GLY A 1 125 ? -8.672 3.819 4.979 1.00 96.69 125 GLY A C 1
ATOM 979 O O . GLY A 1 125 ? -9.227 3.826 6.073 1.00 96.69 125 GLY A O 1
ATOM 980 N N . GLU A 1 126 ? -8.809 4.794 4.074 1.00 96.50 126 GLU A N 1
ATOM 981 C CA . GLU A 1 126 ? -9.640 6.000 4.254 1.00 96.50 126 GLU A CA 1
ATOM 982 C C . GLU A 1 126 ? -11.074 5.622 4.652 1.00 96.50 126 GLU A C 1
ATOM 984 O O . GLU A 1 126 ? -11.580 6.098 5.664 1.00 96.50 126 GLU A O 1
ATOM 989 N N . GLY A 1 127 ? -11.686 4.662 3.950 1.00 96.00 127 GLY A N 1
ATOM 990 C CA . GLY A 1 127 ? -13.041 4.205 4.268 1.00 96.00 127 GLY A CA 1
ATOM 991 C C . GLY A 1 127 ? -13.196 3.558 5.652 1.00 96.00 127 GLY A C 1
ATOM 992 O O . GLY A 1 127 ? -14.291 3.566 6.198 1.00 96.00 127 GLY A O 1
ATOM 993 N N . ILE A 1 128 ? -12.135 3.001 6.249 1.00 95.19 128 ILE A N 1
ATOM 994 C CA . ILE A 1 128 ? -12.178 2.532 7.646 1.00 95.19 128 ILE A CA 1
ATOM 995 C C . ILE A 1 128 ? -11.996 3.687 8.627 1.00 95.19 128 ILE A C 1
ATOM 997 O O . ILE A 1 128 ? -12.582 3.655 9.704 1.00 95.19 128 ILE A O 1
ATOM 1001 N N . GLU A 1 129 ? -11.193 4.694 8.291 1.00 90.00 129 GLU A N 1
ATOM 1002 C CA . GLU A 1 129 ? -11.020 5.877 9.142 1.00 90.00 129 GLU A CA 1
ATOM 1003 C C . GLU A 1 129 ? -12.301 6.711 9.220 1.00 90.00 129 GLU A C 1
ATOM 1005 O O . GLU A 1 129 ? -12.609 7.213 10.291 1.00 90.00 129 GLU A O 1
ATOM 1010 N N . GLU A 1 130 ? -13.081 6.776 8.139 1.00 87.56 130 GLU A N 1
ATOM 1011 C CA . GLU A 1 130 ? -14.394 7.437 8.103 1.00 87.56 130 GLU A CA 1
ATOM 1012 C C . GLU A 1 130 ? -15.501 6.669 8.850 1.00 87.56 130 GLU A C 1
ATOM 1014 O O . GLU A 1 130 ? -16.504 7.256 9.249 1.00 87.56 130 GLU A O 1
ATOM 1019 N N . GLU A 1 131 ? -15.351 5.351 9.024 1.00 82.56 131 GLU A N 1
ATOM 1020 C CA . GLU A 1 131 ? -16.306 4.509 9.760 1.00 82.56 131 GLU A CA 1
ATOM 1021 C C . GLU A 1 131 ? -16.175 4.638 11.295 1.00 82.56 131 GLU A C 1
ATOM 1023 O O . GLU A 1 131 ? -17.036 4.111 12.008 1.00 82.56 131 GLU A O 1
ATOM 1028 N N . ASN A 1 132 ? -15.112 5.279 11.801 1.00 65.25 132 ASN A N 1
ATOM 1029 C CA . ASN A 1 132 ? -14.813 5.447 13.232 1.00 65.25 132 ASN A CA 1
ATOM 1030 C C . ASN A 1 132 ? -15.051 6.884 13.708 1.00 65.25 132 ASN A C 1
ATOM 1032 O O . ASN A 1 132 ? -15.447 7.028 14.887 1.00 65.25 132 ASN A O 1
#

Secondary structure (DSSP, 8-state):
-HHHHHHHHH--STTTTHHHHHHHHHHTT-GGGGGS-HHHHHHHHHHHHHHHTT--HHHHHHHHHHHHHTT---STGGGT----HHHHHHHHHHHT-TT-GGGGSSS---HHHHHHHHHHHHHHHHHHHTT-

Radius of gyration: 13.38 Å; Cα contacts (8 Å, |Δi|>4): 162; chains: 1; bounding box: 32×32×32 Å

Sequence (132 aa):
ILLTGLIGGLGKGRCRSSAAHAFNYAMTSFTETRTSLHGEKVAFGVVMMLILEKRSKEEIKGLLRFYSLLGLPLTLERLGFVKNEKNLVRLAEEICKKESNVHRLPFPVNKDMVHQALLEANTRGEGIEEEN

pLDDT: mean 87.26, std 14.96, range [42.88, 98.06]